Protein AF-A0A7S3T0J0-F1 (afdb_monomer_lite)

Structure (mmCIF, N/CA/C/O backbone):
data_AF-A0A7S3T0J0-F1
#
_entry.id   AF-A0A7S3T0J0-F1
#
loop_
_atom_site.group_PDB
_atom_site.id
_atom_site.type_symbol
_atom_site.label_atom_id
_atom_site.label_alt_id
_atom_site.label_comp_id
_atom_site.label_asym_id
_atom_site.label_entity_id
_atom_site.label_seq_id
_atom_site.pdbx_PDB_ins_code
_atom_site.Cartn_x
_atom_site.Cartn_y
_atom_site.Cartn_z
_atom_site.occupancy
_atom_site.B_iso_or_equiv
_atom_site.auth_seq_id
_atom_site.auth_comp_id
_atom_site.auth_asym_id
_atom_site.auth_atom_id
_atom_site.pdbx_PDB_model_num
ATOM 1 N N . ALA A 1 1 ? 10.346 -4.926 -21.859 1.00 56.81 1 ALA A N 1
ATOM 2 C CA . ALA A 1 1 ? 9.065 -5.577 -21.511 1.00 56.81 1 ALA A CA 1
ATOM 3 C C . ALA A 1 1 ? 8.841 -5.604 -19.996 1.00 56.81 1 ALA A C 1
ATOM 5 O O . ALA A 1 1 ? 7.871 -5.008 -19.558 1.00 56.81 1 ALA A O 1
ATOM 6 N N . GLY A 1 2 ? 9.748 -6.183 -19.191 1.00 68.31 2 GLY A N 1
ATOM 7 C CA . GLY A 1 2 ? 9.568 -6.280 -17.727 1.00 68.31 2 GLY A CA 1
ATOM 8 C C . GLY A 1 2 ? 9.406 -4.948 -16.974 1.00 68.31 2 GLY A C 1
ATOM 9 O O . GLY A 1 2 ? 8.623 -4.878 -16.038 1.00 68.31 2 GLY A O 1
ATOM 10 N N . GLN A 1 3 ? 10.054 -3.868 -17.430 1.00 75.44 3 GLN A N 1
ATOM 11 C CA . GLN A 1 3 ? 9.956 -2.532 -16.812 1.00 75.44 3 GLN A CA 1
ATOM 12 C C . GLN A 1 3 ? 8.523 -1.964 -16.765 1.00 75.44 3 GLN A C 1
ATOM 14 O O . GLN A 1 3 ? 8.219 -1.144 -15.905 1.00 75.44 3 GLN A O 1
ATOM 19 N N . LEU A 1 4 ? 7.638 -2.399 -17.667 1.00 85.25 4 LEU A N 1
ATOM 20 C CA . LEU A 1 4 ? 6.251 -1.923 -17.732 1.00 85.25 4 LEU A CA 1
ATOM 21 C C . LEU A 1 4 ? 5.326 -2.636 -16.727 1.00 85.25 4 LEU A C 1
ATOM 23 O O . LEU A 1 4 ? 4.157 -2.283 -16.614 1.00 85.25 4 LEU A O 1
ATOM 27 N N . MET A 1 5 ? 5.857 -3.622 -15.992 1.00 85.69 5 MET A N 1
ATOM 28 C CA . MET A 1 5 ? 5.163 -4.377 -14.940 1.00 85.69 5 MET A CA 1
ATOM 29 C C . MET A 1 5 ? 5.691 -4.049 -13.535 1.00 85.69 5 MET A C 1
ATOM 31 O O . MET A 1 5 ? 5.389 -4.751 -12.573 1.00 85.69 5 MET A O 1
ATOM 35 N N . THR A 1 6 ? 6.463 -2.969 -13.387 1.00 89.50 6 THR A N 1
ATOM 36 C CA . THR A 1 6 ? 6.990 -2.542 -12.081 1.00 89.50 6 THR A CA 1
ATOM 37 C C . THR A 1 6 ? 5.901 -1.956 -11.178 1.00 89.50 6 THR A C 1
ATOM 39 O O . THR A 1 6 ? 5.998 -2.054 -9.958 1.00 89.50 6 THR A O 1
ATOM 42 N N . MET A 1 7 ? 4.842 -1.372 -11.754 1.00 92.19 7 MET A N 1
ATOM 43 C CA . MET A 1 7 ? 3.755 -0.741 -10.993 1.00 92.19 7 MET A CA 1
ATOM 44 C C . MET A 1 7 ? 3.006 -1.713 -10.063 1.00 92.19 7 MET A C 1
ATOM 46 O O . MET A 1 7 ? 2.879 -1.389 -8.881 1.00 92.19 7 MET A O 1
ATOM 50 N N . PRO A 1 8 ? 2.563 -2.902 -10.522 1.00 92.12 8 PRO A N 1
ATOM 51 C CA . PRO A 1 8 ? 1.996 -3.923 -9.643 1.00 92.12 8 PRO A CA 1
ATOM 52 C C . PRO A 1 8 ? 2.905 -4.299 -8.475 1.00 92.12 8 PRO A C 1
ATOM 54 O O . PRO A 1 8 ? 2.460 -4.287 -7.332 1.00 92.12 8 PRO A O 1
ATOM 57 N N . VAL A 1 9 ? 4.186 -4.564 -8.751 1.00 91.44 9 VAL A N 1
ATOM 58 C CA . VAL A 1 9 ? 5.167 -4.940 -7.722 1.00 91.44 9 VAL A CA 1
ATOM 59 C C . VAL A 1 9 ? 5.305 -3.820 -6.692 1.00 91.44 9 VAL A C 1
ATOM 61 O O . VAL A 1 9 ? 5.210 -4.068 -5.495 1.00 91.44 9 VAL A O 1
ATOM 64 N N . LEU A 1 10 ? 5.463 -2.572 -7.137 1.00 93.62 10 LEU A N 1
ATOM 65 C CA . LEU A 1 10 ? 5.589 -1.422 -6.243 1.00 93.62 10 LEU A CA 1
ATOM 66 C C . LEU A 1 10 ? 4.362 -1.257 -5.335 1.00 93.62 10 LEU A C 1
ATOM 68 O O . LEU A 1 10 ? 4.512 -1.113 -4.124 1.00 93.62 10 LEU A O 1
ATOM 72 N N . ILE A 1 11 ? 3.157 -1.259 -5.914 1.00 94.50 11 ILE A N 1
ATOM 73 C CA . ILE A 1 11 ? 1.922 -0.983 -5.172 1.00 94.50 11 ILE A CA 1
ATOM 74 C C . ILE A 1 11 ? 1.589 -2.110 -4.194 1.00 94.50 11 ILE A C 1
ATOM 76 O O . ILE A 1 11 ? 1.202 -1.807 -3.069 1.00 94.50 11 ILE A O 1
ATOM 80 N N . VAL A 1 12 ? 1.771 -3.377 -4.580 1.00 94.19 12 VAL A N 1
ATOM 81 C CA . VAL A 1 12 ? 1.510 -4.517 -3.687 1.00 94.19 12 VAL A CA 1
ATOM 82 C C . VAL A 1 12 ? 2.467 -4.501 -2.498 1.00 94.19 12 VAL A C 1
ATOM 84 O O . VAL A 1 12 ? 2.010 -4.556 -1.361 1.00 94.19 12 VAL A O 1
ATOM 87 N N . ASN A 1 13 ? 3.773 -4.333 -2.728 1.00 94.88 13 ASN A N 1
ATOM 88 C CA . ASN A 1 13 ? 4.751 -4.335 -1.637 1.00 94.88 13 ASN A CA 1
ATOM 89 C C . ASN A 1 13 ? 4.599 -3.124 -0.706 1.00 94.88 13 ASN A C 1
ATOM 91 O O . ASN A 1 13 ? 4.538 -3.278 0.511 1.00 94.88 13 ASN A O 1
ATOM 95 N N . MET A 1 14 ? 4.484 -1.909 -1.255 1.00 96.00 14 MET A N 1
ATOM 96 C CA . MET A 1 14 ? 4.252 -0.721 -0.423 1.00 96.00 14 MET A CA 1
ATOM 97 C C . MET A 1 14 ? 2.889 -0.773 0.283 1.00 96.00 14 MET A C 1
ATOM 99 O O . MET A 1 14 ? 2.748 -0.249 1.384 1.00 96.00 14 MET A O 1
ATOM 103 N N . GLY A 1 15 ? 1.890 -1.410 -0.330 1.00 95.75 15 GLY A N 1
ATOM 104 C CA . GLY A 1 15 ? 0.590 -1.676 0.276 1.00 95.75 15 GLY A CA 1
ATOM 105 C C . GLY A 1 15 ? 0.655 -2.658 1.441 1.00 95.75 15 GLY A C 1
ATOM 106 O O . GLY A 1 15 ? 0.027 -2.413 2.468 1.00 95.75 15 GLY A O 1
ATOM 107 N N . GLY A 1 16 ? 1.461 -3.713 1.333 1.00 95.38 16 GLY A N 1
ATOM 108 C CA . GLY A 1 16 ? 1.750 -4.619 2.446 1.00 95.38 16 GLY A CA 1
ATOM 109 C C . GLY A 1 16 ? 2.404 -3.889 3.621 1.00 95.38 16 GLY A C 1
ATOM 110 O O . GLY A 1 16 ? 1.894 -3.931 4.742 1.00 95.38 16 GLY A O 1
ATOM 111 N N . GLU A 1 17 ? 3.439 -3.087 3.348 1.00 96.56 17 GLU A N 1
ATOM 112 C CA . GLU A 1 17 ? 4.067 -2.217 4.355 1.00 96.56 17 GLU A CA 1
ATOM 113 C C . GLU A 1 17 ? 3.057 -1.252 4.997 1.00 96.56 17 GLU A C 1
ATOM 115 O O . GLU A 1 17 ? 3.080 -1.028 6.209 1.00 96.56 17 GLU A O 1
ATOM 120 N N . MET A 1 18 ? 2.125 -0.701 4.211 1.00 96.25 18 MET A N 1
ATOM 121 C CA . MET A 1 18 ? 1.048 0.146 4.723 1.00 96.25 18 MET A CA 1
ATOM 122 C C . MET A 1 18 ? 0.209 -0.580 5.768 1.00 96.25 18 MET A C 1
ATOM 124 O O . MET A 1 18 ? -0.006 -0.053 6.860 1.00 96.25 18 MET A O 1
ATOM 128 N N . VAL A 1 19 ? -0.287 -1.768 5.420 1.00 96.06 19 VAL A N 1
ATOM 129 C CA . VAL A 1 19 ? -1.163 -2.575 6.274 1.00 96.06 19 VAL A CA 1
ATOM 130 C C . VAL A 1 19 ? -0.427 -2.952 7.554 1.00 96.06 19 VAL A C 1
ATOM 132 O O . VAL A 1 19 ? -0.969 -2.735 8.637 1.00 96.06 19 VAL A O 1
ATOM 135 N N . TYR A 1 20 ? 0.832 -3.383 7.439 1.00 95.75 20 TYR A N 1
ATOM 136 C CA . TYR A 1 20 ? 1.690 -3.685 8.582 1.00 95.75 20 TYR A CA 1
ATOM 137 C C . TYR A 1 20 ? 1.853 -2.476 9.518 1.00 95.75 20 TYR A C 1
ATOM 139 O O . TYR A 1 20 ? 1.564 -2.555 10.713 1.00 95.75 20 TYR A O 1
ATOM 147 N N . ILE A 1 21 ? 2.244 -1.309 8.991 1.00 96.50 21 ILE A N 1
ATOM 148 C CA . ILE A 1 21 ? 2.441 -0.100 9.807 1.00 96.50 21 ILE A CA 1
ATOM 149 C C . ILE A 1 21 ? 1.127 0.347 10.461 1.00 96.50 21 ILE A C 1
ATOM 151 O O . ILE A 1 21 ? 1.125 0.793 11.614 1.00 96.50 21 ILE A O 1
ATOM 155 N N . LEU A 1 22 ? 0.007 0.268 9.739 1.00 95.75 22 LEU A N 1
ATOM 156 C CA . LEU A 1 22 ? -1.301 0.629 10.275 1.00 95.75 22 LEU A CA 1
ATOM 157 C C . LEU A 1 22 ? -1.729 -0.308 11.400 1.00 95.75 22 LEU A C 1
ATOM 159 O O . LEU A 1 22 ? -2.187 0.181 12.432 1.00 95.75 22 LEU A O 1
ATOM 163 N N . GLU A 1 23 ? -1.536 -1.615 11.244 1.00 95.56 23 GLU A N 1
ATOM 164 C CA . GLU A 1 23 ? -1.824 -2.593 12.290 1.00 95.56 23 GLU A CA 1
ATOM 165 C C . GLU A 1 23 ? -1.032 -2.284 13.565 1.00 95.56 23 GLU A C 1
ATOM 167 O O . GLU A 1 23 ? -1.623 -2.121 14.636 1.00 95.56 23 GLU A O 1
ATOM 172 N N . GLN A 1 24 ? 0.284 -2.088 13.443 1.00 95.69 24 GLN A N 1
ATOM 173 C CA . GLN A 1 24 ? 1.146 -1.753 14.579 1.00 95.69 24 GLN A CA 1
ATOM 174 C C . GLN A 1 24 ? 0.707 -0.453 15.275 1.00 95.69 24 GLN A C 1
ATOM 176 O O . GLN A 1 24 ? 0.681 -0.367 16.505 1.00 95.69 24 GLN A O 1
ATOM 181 N N . ARG A 1 25 ? 0.294 0.569 14.509 1.00 95.25 25 ARG A N 1
ATOM 182 C CA . ARG A 1 25 ? -0.229 1.831 15.067 1.00 95.25 25 ARG A CA 1
ATOM 183 C C . ARG A 1 25 ? -1.548 1.632 15.813 1.00 95.25 25 ARG A C 1
ATOM 185 O O . ARG A 1 25 ? -1.722 2.208 16.888 1.00 95.25 25 ARG A O 1
ATOM 192 N N . LEU A 1 26 ? -2.467 0.841 15.261 1.00 95.06 26 LEU A N 1
ATOM 193 C CA . LEU A 1 26 ? -3.759 0.539 15.884 1.00 95.06 26 LEU A CA 1
ATOM 194 C C . LEU A 1 26 ? -3.570 -0.225 17.203 1.00 95.06 26 LEU A C 1
ATOM 196 O O . LEU A 1 26 ? -4.193 0.133 18.206 1.00 95.06 26 LEU A O 1
ATOM 200 N N . GLN A 1 27 ? -2.661 -1.205 17.222 1.00 95.00 27 GLN A N 1
ATOM 201 C CA . GLN A 1 27 ? -2.290 -1.959 18.422 1.00 95.00 27 GLN A CA 1
ATOM 202 C C . GLN A 1 27 ? -1.655 -1.054 19.488 1.00 95.00 27 GLN A C 1
ATOM 204 O O . GLN A 1 27 ? -2.082 -1.062 20.644 1.00 95.00 27 GLN A O 1
ATOM 209 N N . ALA A 1 28 ? -0.697 -0.201 19.106 1.00 95.38 28 ALA A N 1
ATOM 210 C CA . ALA A 1 28 ? -0.039 0.732 20.025 1.00 95.38 28 ALA A CA 1
ATOM 211 C C . ALA A 1 28 ? -1.018 1.732 20.669 1.00 95.38 28 ALA A C 1
ATOM 213 O O . ALA A 1 28 ? -0.855 2.119 21.827 1.00 95.38 28 ALA A O 1
ATOM 214 N N . GLN A 1 29 ? -2.064 2.125 19.937 1.00 93.56 29 GLN A N 1
ATOM 215 C CA . GLN A 1 29 ? -3.139 2.991 20.431 1.00 93.56 29 GLN A CA 1
ATOM 216 C C . GLN A 1 29 ? -4.233 2.238 21.203 1.00 93.56 29 GLN A C 1
ATOM 218 O O . GLN A 1 29 ? -5.167 2.873 21.693 1.00 93.56 29 GLN A O 1
ATOM 223 N N . LYS A 1 30 ? -4.130 0.907 21.329 1.00 94.50 30 LYS A N 1
ATOM 224 C CA . LYS A 1 30 ? -5.122 0.039 21.982 1.00 94.50 30 LYS A CA 1
ATOM 225 C C . LYS A 1 30 ? -6.528 0.207 21.393 1.00 94.50 30 LYS A C 1
ATOM 227 O O . LYS A 1 30 ? -7.524 0.224 22.119 1.00 94.50 30 LYS A O 1
ATOM 232 N N . ILE A 1 31 ? -6.614 0.374 20.071 1.00 94.38 31 ILE A N 1
ATOM 233 C CA . ILE A 1 31 ? -7.898 0.410 19.366 1.00 94.38 31 ILE A CA 1
ATOM 234 C C . ILE A 1 31 ? -8.555 -0.973 19.480 1.00 94.38 31 ILE A C 1
ATOM 236 O O . ILE A 1 31 ? -7.863 -1.967 19.289 1.00 94.38 31 ILE A O 1
ATOM 240 N N . PRO A 1 32 ? -9.872 -1.068 19.756 1.00 95.50 32 PRO A N 1
ATOM 241 C CA . PRO A 1 32 ? -10.552 -2.358 19.833 1.00 95.50 32 PRO A CA 1
ATOM 242 C C . PRO A 1 32 ? -10.356 -3.192 18.562 1.00 95.50 32 PRO A C 1
ATOM 244 O O . PRO A 1 32 ? -10.570 -2.674 17.462 1.00 95.50 32 PRO A O 1
ATOM 247 N N . ASP A 1 33 ? -10.040 -4.479 18.714 1.00 92.44 33 ASP A N 1
ATOM 248 C CA . ASP A 1 33 ? -9.655 -5.367 17.606 1.00 92.44 33 ASP A CA 1
ATOM 249 C C . ASP A 1 33 ? -10.677 -5.375 16.469 1.00 92.44 33 ASP A C 1
ATOM 251 O O . ASP A 1 33 ? -10.316 -5.229 15.307 1.00 92.44 33 ASP A O 1
ATOM 255 N N . ALA A 1 34 ? -11.973 -5.424 16.790 1.00 93.75 34 ALA A N 1
ATOM 256 C CA . ALA A 1 34 ? -13.038 -5.385 15.786 1.00 93.75 34 ALA A CA 1
ATOM 257 C C . ALA A 1 34 ? -12.999 -4.108 14.923 1.00 93.75 34 ALA A C 1
ATOM 259 O O . ALA A 1 34 ? -13.269 -4.142 13.722 1.00 93.75 34 ALA A O 1
ATOM 260 N N . LYS A 1 35 ? -12.651 -2.962 15.524 1.00 93.94 35 LYS A N 1
ATOM 261 C CA . LYS A 1 35 ? -12.508 -1.692 14.802 1.00 93.94 35 LYS A CA 1
ATOM 262 C C . LYS A 1 35 ? -11.199 -1.657 14.014 1.00 93.94 35 LYS A C 1
ATOM 264 O O . LYS A 1 35 ? -11.209 -1.177 12.884 1.00 93.94 35 LYS A O 1
ATOM 269 N N . GLY A 1 36 ? -10.109 -2.166 14.590 1.00 94.50 36 GLY A N 1
ATOM 270 C CA . GLY A 1 36 ? -8.816 -2.266 13.914 1.00 94.50 36 GLY A CA 1
ATOM 271 C C . GLY A 1 36 ? -8.888 -3.149 12.668 1.00 94.50 36 GLY A C 1
ATOM 272 O O . GLY A 1 36 ? -8.564 -2.695 11.575 1.00 94.50 36 GLY A O 1
ATOM 273 N N . GLN A 1 37 ? -9.442 -4.355 12.801 1.00 95.12 37 GLN A N 1
ATOM 274 C CA . GLN A 1 37 ? -9.674 -5.280 11.690 1.00 95.12 37 GLN A CA 1
ATOM 275 C C . GLN A 1 37 ? -10.548 -4.659 10.605 1.00 95.12 37 GLN A C 1
ATOM 277 O O . GLN A 1 37 ? -10.251 -4.804 9.425 1.00 95.12 37 GLN A O 1
ATOM 282 N N . LYS A 1 38 ? -11.602 -3.919 10.976 1.00 95.50 38 LYS A N 1
ATOM 283 C CA . LYS A 1 38 ? -12.432 -3.216 9.991 1.00 95.50 38 LYS A CA 1
ATOM 284 C C . LYS A 1 38 ? -11.619 -2.204 9.178 1.00 95.50 38 LYS A C 1
ATOM 286 O O . LYS A 1 38 ? -11.750 -2.180 7.961 1.00 95.50 38 LYS A O 1
ATOM 291 N N . VAL A 1 39 ? -10.764 -1.411 9.832 1.00 94.88 39 VAL A N 1
ATOM 292 C CA . VAL A 1 39 ? -9.883 -0.450 9.146 1.00 94.88 39 VAL A CA 1
ATOM 293 C C . VAL A 1 39 ? -8.963 -1.162 8.154 1.00 94.88 39 VAL A C 1
ATOM 295 O O . VAL A 1 39 ? -8.912 -0.758 6.996 1.00 94.88 39 VAL A O 1
ATOM 298 N N . LEU A 1 40 ? -8.279 -2.227 8.581 1.00 95.88 40 LEU A N 1
ATOM 299 C CA . LEU A 1 40 ? -7.351 -2.967 7.720 1.00 95.88 40 LEU A CA 1
ATOM 300 C C . LEU A 1 40 ? -8.084 -3.643 6.551 1.00 95.88 40 LEU A C 1
ATOM 302 O O . LEU A 1 40 ? -7.659 -3.520 5.405 1.00 95.88 40 LEU A O 1
ATOM 306 N N . ASN A 1 41 ? -9.232 -4.269 6.818 1.00 95.56 41 ASN A N 1
ATOM 307 C CA . ASN A 1 41 ? -10.062 -4.912 5.800 1.00 95.56 41 ASN A CA 1
ATOM 308 C C . ASN A 1 41 ? -10.573 -3.919 4.748 1.00 95.56 41 ASN A C 1
ATOM 310 O O . ASN A 1 41 ? -10.577 -4.248 3.563 1.00 95.56 41 ASN A O 1
ATOM 314 N N . ASP A 1 42 ? -10.982 -2.711 5.147 1.00 95.81 42 ASP A N 1
ATOM 315 C CA . ASP A 1 42 ? -11.427 -1.673 4.209 1.00 95.81 42 ASP A CA 1
ATOM 316 C C . ASP A 1 42 ? -10.272 -1.223 3.285 1.00 95.81 42 ASP A C 1
ATOM 318 O O . ASP A 1 42 ? -10.469 -1.079 2.073 1.00 95.81 42 ASP A O 1
ATOM 322 N N . VAL A 1 43 ? -9.052 -1.082 3.827 1.00 95.44 43 VAL A N 1
ATOM 323 C CA . VAL A 1 43 ? -7.842 -0.752 3.048 1.00 95.44 43 VAL A CA 1
ATOM 324 C C . VAL A 1 43 ? -7.506 -1.870 2.059 1.00 95.44 43 VAL A C 1
ATOM 326 O O . VAL A 1 43 ? -7.396 -1.610 0.860 1.00 95.44 43 VAL A O 1
ATOM 329 N N . VAL A 1 44 ? -7.404 -3.119 2.529 1.00 94.75 44 VAL A N 1
ATOM 330 C CA . VAL A 1 44 ? -7.066 -4.290 1.697 1.00 94.75 44 VAL A CA 1
ATOM 331 C C . VAL A 1 44 ? -8.117 -4.507 0.607 1.00 94.75 44 VAL A C 1
ATOM 333 O O . VAL A 1 44 ? -7.779 -4.700 -0.561 1.00 94.75 44 VAL A O 1
ATOM 336 N N . ARG A 1 45 ? -9.406 -4.395 0.943 1.00 94.88 45 ARG A N 1
ATOM 337 C CA . ARG A 1 45 ? -10.501 -4.530 -0.028 1.00 94.88 45 ARG A CA 1
ATOM 338 C C . ARG A 1 45 ? -10.432 -3.477 -1.131 1.00 94.88 45 ARG A C 1
ATOM 340 O O . ARG A 1 45 ? -10.750 -3.780 -2.279 1.00 94.88 45 ARG A O 1
ATOM 347 N N . THR A 1 46 ? -10.039 -2.253 -0.791 1.00 94.19 46 THR A N 1
ATOM 348 C CA . THR A 1 46 ? -9.866 -1.177 -1.774 1.00 94.19 46 THR A CA 1
ATOM 349 C C . THR A 1 46 ? -8.620 -1.411 -2.628 1.00 94.19 46 THR A C 1
ATOM 351 O O . THR A 1 46 ? -8.671 -1.223 -3.842 1.00 94.19 46 THR A O 1
ATOM 354 N N . MET A 1 47 ? -7.531 -1.886 -2.019 1.00 93.88 47 MET A N 1
ATOM 355 C CA . MET A 1 47 ? -6.272 -2.202 -2.697 1.00 93.88 47 MET A CA 1
ATOM 356 C C . MET A 1 47 ? -6.416 -3.326 -3.729 1.00 93.88 47 MET A C 1
ATOM 358 O O . MET A 1 47 ? -5.807 -3.255 -4.790 1.00 93.88 47 MET A O 1
ATOM 362 N N . TYR A 1 48 ? -7.271 -4.316 -3.464 1.00 92.94 48 TYR A N 1
ATOM 363 C CA . TYR A 1 48 ? -7.564 -5.420 -4.387 1.00 92.94 48 TYR A CA 1
ATOM 364 C C . TYR A 1 48 ? -8.901 -5.267 -5.121 1.00 92.94 48 TYR A C 1
ATOM 366 O O . TYR A 1 48 ? -9.465 -6.240 -5.628 1.00 92.94 48 TYR A O 1
ATOM 374 N N . TYR A 1 49 ? -9.436 -4.046 -5.206 1.00 94.00 49 TYR A N 1
ATOM 375 C CA . TYR A 1 49 ? -10.640 -3.804 -5.990 1.00 94.00 49 TYR A CA 1
ATOM 376 C C . TYR A 1 49 ? -10.384 -4.135 -7.465 1.00 94.00 49 TYR A C 1
ATOM 378 O O . TYR A 1 49 ? -9.449 -3.618 -8.072 1.00 94.00 49 TYR A O 1
ATOM 386 N N . HIS A 1 50 ? -11.244 -4.973 -8.050 1.00 91.88 50 HIS A N 1
ATOM 387 C CA . HIS A 1 50 ? -11.031 -5.580 -9.366 1.00 91.88 50 HIS A CA 1
ATOM 388 C C . HIS A 1 50 ? -10.605 -4.580 -10.450 1.00 91.88 50 HIS A C 1
ATOM 390 O O . HIS A 1 50 ? -9.568 -4.772 -11.071 1.00 91.88 50 HIS A O 1
ATOM 396 N N . ARG A 1 51 ? -11.324 -3.458 -10.601 1.00 92.62 51 ARG A N 1
ATOM 397 C CA . ARG A 1 51 ? -10.975 -2.434 -11.603 1.00 92.62 51 ARG A CA 1
ATOM 398 C C . ARG A 1 51 ? -9.625 -1.773 -11.334 1.00 92.62 51 ARG A C 1
ATOM 400 O O . ARG A 1 51 ? -8.931 -1.410 -12.270 1.00 92.62 51 ARG A O 1
ATOM 407 N N . PHE A 1 52 ? -9.265 -1.580 -10.066 1.00 92.00 52 PHE A N 1
ATOM 408 C CA . PHE A 1 52 ? -7.976 -0.989 -9.718 1.00 92.00 52 PHE A CA 1
ATOM 409 C C . PHE A 1 52 ? -6.832 -1.938 -10.082 1.00 92.00 52 PHE A C 1
ATOM 411 O O . PHE A 1 52 ? -5.878 -1.511 -10.722 1.00 92.00 52 PHE A O 1
ATOM 418 N N . ILE A 1 53 ? -6.966 -3.226 -9.756 1.00 92.50 53 ILE A N 1
ATOM 419 C CA . ILE A 1 53 ? -5.990 -4.256 -10.129 1.00 92.50 53 ILE A CA 1
ATOM 420 C C . ILE A 1 53 ? -5.897 -4.405 -11.652 1.00 92.50 53 ILE A C 1
ATOM 422 O O . ILE A 1 53 ? -4.796 -4.437 -12.191 1.00 92.50 53 ILE A O 1
ATOM 426 N N . GLU A 1 54 ? -7.023 -4.426 -12.365 1.00 92.81 54 GLU A N 1
ATOM 427 C CA . GLU A 1 54 ? -7.020 -4.485 -13.831 1.00 92.81 54 GLU A CA 1
ATOM 428 C C . GLU A 1 54 ? -6.260 -3.315 -14.463 1.00 92.81 54 GLU A C 1
ATOM 430 O O . GL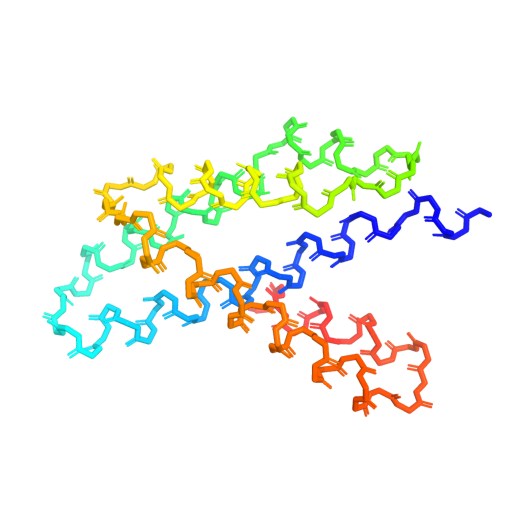U A 1 54 ? -5.459 -3.532 -15.367 1.00 92.81 54 GLU A O 1
ATOM 435 N N . GLU A 1 55 ? -6.467 -2.084 -13.983 1.00 91.56 55 GLU A N 1
ATOM 436 C CA . GLU A 1 55 ? -5.715 -0.917 -14.461 1.00 91.56 55 GLU A CA 1
ATOM 437 C C . GLU A 1 55 ? -4.236 -0.976 -14.058 1.00 91.56 55 GLU A C 1
ATOM 439 O O . GLU A 1 55 ? -3.361 -0.614 -14.843 1.00 91.56 55 GLU A O 1
ATOM 444 N N . LEU A 1 56 ? -3.937 -1.460 -12.851 1.00 91.19 56 LEU A N 1
ATOM 445 C CA . LEU A 1 56 ? -2.576 -1.544 -12.331 1.00 91.19 56 LEU A CA 1
ATOM 446 C C . LEU A 1 56 ? -1.697 -2.500 -13.150 1.00 91.19 56 LEU A C 1
ATOM 448 O O . LEU A 1 56 ? -0.529 -2.195 -13.390 1.00 91.19 56 LEU A O 1
ATOM 452 N N . PHE A 1 57 ? -2.261 -3.633 -13.581 1.00 91.44 57 PHE A N 1
ATOM 453 C CA . PHE A 1 57 ? -1.569 -4.679 -14.342 1.00 91.44 57 PHE A CA 1
ATOM 454 C C . PHE A 1 57 ? -1.487 -4.409 -15.850 1.00 91.44 57 PHE A C 1
ATOM 456 O O . PHE A 1 57 ? -0.888 -5.200 -16.584 1.00 91.44 57 PHE A O 1
ATOM 463 N N . LYS A 1 58 ? -2.035 -3.289 -16.337 1.00 92.06 58 LYS A N 1
ATOM 464 C CA . LYS A 1 58 ? -1.751 -2.838 -17.701 1.00 92.06 58 LYS A CA 1
ATOM 465 C C . LYS A 1 58 ? -0.286 -2.440 -17.809 1.00 92.06 58 LYS A C 1
ATOM 467 O O . LYS A 1 58 ? 0.262 -1.777 -16.936 1.00 92.06 58 LYS A O 1
ATOM 472 N N . SER A 1 59 ? 0.322 -2.809 -18.930 1.00 90.69 59 SER A N 1
ATOM 473 C CA . SER A 1 59 ? 1.677 -2.398 -19.283 1.00 90.69 59 SER A CA 1
ATOM 474 C C . SER A 1 59 ? 1.755 -0.870 -19.351 1.00 90.69 59 SER A C 1
ATOM 476 O O . SER A 1 59 ? 1.234 -0.269 -20.291 1.00 90.69 59 SER A O 1
ATOM 478 N N . GLN A 1 60 ? 2.411 -0.250 -18.372 1.00 88.94 60 GLN A N 1
ATOM 479 C CA . GLN A 1 60 ? 2.484 1.204 -18.235 1.00 88.94 60 GLN A CA 1
ATOM 480 C C . GLN A 1 60 ? 3.817 1.648 -17.630 1.00 88.94 60 GLN A C 1
ATOM 482 O O . GLN A 1 60 ? 4.493 0.886 -16.939 1.00 88.94 60 GLN A O 1
ATOM 487 N N . GLU A 1 61 ? 4.203 2.894 -17.895 1.00 90.56 61 GLU A N 1
ATOM 488 C CA . GLU A 1 61 ? 5.336 3.499 -17.198 1.00 90.56 61 GLU A CA 1
ATOM 489 C C . GLU A 1 61 ? 5.025 3.701 -15.714 1.00 90.56 61 GLU A C 1
ATOM 491 O O . GLU A 1 61 ? 3.866 3.772 -15.294 1.00 90.56 61 GLU A O 1
ATOM 496 N N . MET A 1 62 ? 6.081 3.804 -14.906 1.00 91.56 62 MET A N 1
ATOM 497 C CA . MET A 1 62 ? 5.910 4.071 -13.487 1.00 91.56 62 MET A CA 1
ATOM 498 C C . MET A 1 62 ? 5.281 5.438 -13.261 1.00 91.56 62 MET A C 1
ATOM 500 O O . MET A 1 62 ? 5.644 6.436 -13.885 1.00 91.56 62 MET A O 1
ATOM 504 N N . TYR A 1 63 ? 4.369 5.487 -12.301 1.00 92.31 63 TYR A N 1
ATOM 505 C CA . TYR A 1 63 ? 3.780 6.736 -11.865 1.00 92.31 63 TYR A CA 1
ATOM 506 C C . TYR A 1 63 ? 4.814 7.607 -11.155 1.00 92.31 63 TYR A C 1
ATOM 508 O O . TYR A 1 63 ? 5.767 7.124 -10.538 1.00 92.31 63 TYR A O 1
ATOM 516 N N . SER A 1 64 ? 4.596 8.921 -11.210 1.00 94.88 64 SER A N 1
ATOM 517 C CA . SER A 1 64 ? 5.378 9.856 -10.406 1.00 94.88 64 SER A CA 1
ATOM 518 C C . SER A 1 64 ? 5.193 9.563 -8.915 1.00 94.88 64 SER A C 1
ATOM 520 O O . SER A 1 64 ? 4.135 9.094 -8.493 1.00 94.88 64 SER A O 1
ATOM 522 N N . ILE A 1 65 ? 6.180 9.919 -8.090 1.00 93.69 65 ILE A N 1
ATOM 523 C CA . ILE A 1 65 ? 6.082 9.778 -6.627 1.00 93.69 65 ILE A CA 1
ATOM 524 C C . ILE A 1 65 ? 4.826 10.481 -6.090 1.00 93.69 65 ILE A C 1
ATOM 526 O O . ILE A 1 65 ? 4.142 9.939 -5.227 1.00 93.69 65 ILE A O 1
ATOM 530 N N . ALA A 1 66 ? 4.479 11.652 -6.635 1.00 95.06 66 ALA A N 1
ATOM 531 C CA . ALA A 1 66 ? 3.281 12.391 -6.245 1.00 95.06 66 ALA A CA 1
ATOM 532 C C . ALA A 1 66 ? 1.991 11.617 -6.568 1.00 95.06 66 ALA A C 1
ATOM 534 O O . ALA A 1 66 ? 1.103 11.514 -5.722 1.00 95.06 66 ALA A O 1
ATOM 535 N N . SER A 1 67 ? 1.900 11.029 -7.763 1.00 94.81 67 SER A N 1
ATOM 536 C CA . SER A 1 67 ? 0.764 10.199 -8.180 1.00 94.81 67 SER A CA 1
ATOM 537 C C . SER A 1 67 ? 0.658 8.924 -7.338 1.00 94.81 67 SER A C 1
ATOM 539 O O . SER A 1 67 ? -0.428 8.577 -6.880 1.00 94.81 67 SER A O 1
ATOM 541 N N . THR A 1 68 ? 1.785 8.268 -7.057 1.00 94.75 68 THR A N 1
ATOM 542 C CA . THR A 1 68 ? 1.847 7.105 -6.164 1.00 94.75 68 THR A CA 1
ATOM 543 C C . THR A 1 68 ? 1.403 7.472 -4.747 1.00 94.75 68 THR A C 1
ATOM 545 O O . THR A 1 68 ? 0.569 6.779 -4.169 1.00 94.75 68 THR A O 1
ATOM 548 N N . ARG A 1 69 ? 1.855 8.609 -4.199 1.00 95.94 69 ARG A N 1
ATOM 549 C CA . ARG A 1 69 ? 1.401 9.112 -2.890 1.00 95.94 69 ARG A CA 1
ATOM 550 C C . ARG A 1 69 ? -0.112 9.330 -2.863 1.00 95.94 69 ARG A C 1
ATOM 552 O O . ARG A 1 69 ? -0.752 8.977 -1.878 1.00 95.94 69 ARG A O 1
ATOM 559 N N . GLN A 1 70 ? -0.699 9.876 -3.929 1.00 95.50 70 GLN A N 1
ATOM 560 C CA . GLN A 1 70 ? -2.152 10.068 -4.014 1.00 95.50 70 GLN A CA 1
ATOM 561 C C . GLN A 1 70 ? -2.934 8.749 -3.982 1.00 95.50 70 GLN A C 1
ATOM 563 O O . GLN A 1 70 ? -4.032 8.718 -3.426 1.00 95.50 70 GLN A O 1
ATOM 568 N N . ILE A 1 71 ? -2.389 7.665 -4.543 1.00 95.12 71 ILE A N 1
ATOM 569 C CA . ILE A 1 71 ? -3.000 6.332 -4.439 1.00 95.12 71 ILE A CA 1
ATOM 570 C C . ILE A 1 71 ? -3.062 5.909 -2.970 1.00 95.12 71 ILE A C 1
ATOM 572 O O . ILE A 1 71 ? -4.141 5.590 -2.477 1.00 95.12 71 ILE A O 1
ATOM 576 N N . PHE A 1 72 ? -1.940 5.983 -2.250 1.00 95.88 72 PHE A N 1
ATOM 577 C CA . PHE A 1 72 ? -1.885 5.586 -0.840 1.00 95.88 72 PHE A CA 1
ATOM 578 C C . PHE A 1 72 ? -2.705 6.489 0.084 1.00 95.88 72 PHE A C 1
ATOM 580 O O . PHE A 1 72 ? -3.299 5.998 1.040 1.00 95.88 72 PHE A O 1
ATOM 587 N N . ASP A 1 73 ? -2.811 7.782 -0.223 1.00 94.81 73 ASP A N 1
ATOM 588 C CA . ASP A 1 73 ? -3.706 8.695 0.492 1.00 94.81 73 ASP A CA 1
ATOM 589 C C . ASP A 1 73 ? -5.171 8.246 0.374 1.00 94.81 73 ASP A C 1
ATOM 591 O O . ASP A 1 73 ? -5.866 8.088 1.380 1.00 94.81 73 ASP A O 1
ATOM 595 N N . ARG A 1 74 ? -5.617 7.928 -0.850 1.00 93.62 74 ARG A N 1
ATOM 596 C CA . ARG A 1 74 ? -6.967 7.402 -1.092 1.00 93.62 74 ARG A CA 1
ATOM 597 C C . ARG A 1 74 ? -7.187 6.046 -0.432 1.00 93.62 74 ARG A C 1
ATOM 599 O O . ARG A 1 74 ? -8.276 5.812 0.080 1.00 93.62 74 ARG A O 1
ATOM 606 N N . LEU A 1 75 ? -6.181 5.169 -0.422 1.00 94.38 75 LEU A N 1
ATOM 607 C CA . LEU A 1 75 ? -6.263 3.879 0.264 1.00 94.38 75 LEU A CA 1
ATOM 608 C C . LEU A 1 75 ? -6.429 4.067 1.775 1.00 94.38 75 LEU A C 1
ATOM 610 O O . LEU A 1 75 ? -7.324 3.463 2.358 1.00 94.38 75 LEU A O 1
ATOM 614 N N . ALA A 1 76 ? -5.656 4.950 2.410 1.00 92.62 76 ALA A N 1
ATOM 615 C CA . ALA A 1 76 ? -5.746 5.181 3.857 1.00 92.62 76 ALA A CA 1
ATOM 616 C C . ALA A 1 76 ? -7.125 5.728 4.242 1.00 92.62 76 ALA A C 1
ATOM 618 O O . ALA A 1 76 ? -7.758 5.249 5.189 1.00 92.62 76 ALA A O 1
ATOM 619 N N . HIS A 1 77 ? -7.605 6.687 3.451 1.00 92.06 77 HIS A N 1
ATOM 620 C CA . HIS A 1 77 ? -8.896 7.343 3.629 1.00 92.06 77 HIS A CA 1
ATOM 621 C C . HIS A 1 77 ? -10.091 6.555 3.069 1.00 92.06 77 HIS A C 1
ATOM 623 O O . HIS A 1 77 ? -11.224 7.023 3.185 1.00 92.06 77 HIS A O 1
ATOM 629 N N . SER A 1 78 ? -9.872 5.368 2.490 1.00 91.94 78 SER A N 1
ATOM 630 C CA . SER A 1 78 ? -10.959 4.447 2.122 1.00 91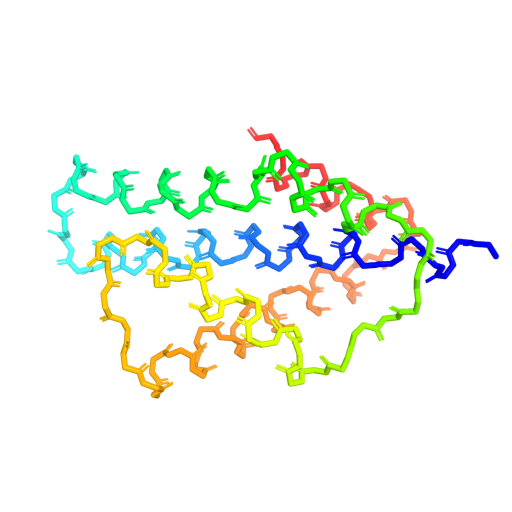.94 78 SER A CA 1
ATOM 631 C C . SER A 1 78 ? -11.628 3.826 3.352 1.00 91.94 78 SER A C 1
ATOM 633 O O . SER A 1 78 ? -12.804 3.469 3.315 1.00 91.94 78 SER A O 1
ATOM 635 N N . SER A 1 79 ? -10.883 3.744 4.456 1.00 90.88 79 SER A N 1
ATOM 636 C CA . SER A 1 79 ? -11.364 3.256 5.742 1.00 90.88 79 SER A CA 1
ATOM 637 C C . SER A 1 79 ? -12.009 4.369 6.578 1.00 90.88 79 SER A C 1
ATOM 639 O O . SER A 1 79 ? -11.925 5.558 6.274 1.00 90.88 79 SER A O 1
ATOM 641 N N . ILE A 1 80 ? -12.616 3.998 7.710 1.00 87.62 80 ILE A N 1
ATOM 642 C CA . ILE A 1 80 ? -13.126 4.970 8.696 1.00 87.62 80 ILE A CA 1
ATOM 643 C C . ILE A 1 80 ? -12.013 5.797 9.374 1.00 87.62 80 ILE A C 1
ATOM 645 O O . ILE A 1 80 ? -12.293 6.813 10.016 1.00 87.62 80 ILE A O 1
ATOM 649 N N . MET A 1 81 ? -10.756 5.363 9.277 1.00 89.19 81 MET A N 1
ATOM 650 C CA . MET A 1 81 ? -9.618 6.054 9.872 1.00 89.19 81 MET A CA 1
ATOM 651 C C . MET A 1 81 ? -9.370 7.396 9.171 1.00 89.19 81 MET A C 1
ATOM 653 O O . MET A 1 81 ? -9.408 7.508 7.950 1.00 89.19 81 MET A O 1
ATOM 657 N N . ARG 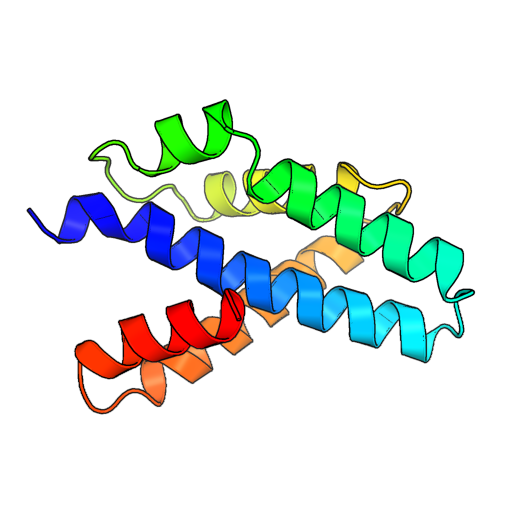A 1 82 ? -9.090 8.435 9.962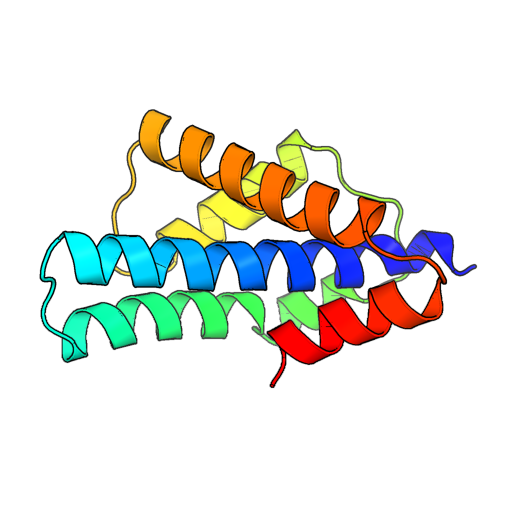 1.00 87.38 82 ARG A N 1
ATOM 658 C CA . ARG A 1 82 ? -8.777 9.783 9.472 1.00 87.38 82 ARG A CA 1
ATOM 659 C C . ARG A 1 82 ? -7.347 10.118 9.870 1.00 87.38 82 ARG A C 1
ATOM 661 O O . ARG A 1 82 ? -7.082 10.350 11.048 1.00 87.38 82 ARG A O 1
ATOM 668 N N . LEU A 1 83 ? -6.435 10.116 8.904 1.00 89.88 83 LEU A N 1
ATOM 669 C CA . LEU A 1 83 ? -5.058 10.555 9.109 1.00 89.88 83 LEU A CA 1
ATOM 670 C C . LEU A 1 83 ? -4.962 12.045 8.767 1.00 89.88 83 LEU A C 1
ATOM 672 O O . LEU A 1 83 ? -5.597 12.519 7.832 1.00 89.88 83 LEU A O 1
ATOM 676 N N . ASN A 1 84 ? -4.183 12.803 9.538 1.00 92.81 84 ASN A N 1
ATOM 677 C CA . ASN A 1 84 ? -3.813 14.156 9.122 1.00 92.81 84 ASN A CA 1
ATOM 678 C C . ASN A 1 84 ? -2.632 14.103 8.141 1.00 92.81 84 ASN A C 1
ATOM 680 O O . ASN A 1 84 ? -1.947 13.082 8.047 1.00 92.81 84 ASN A O 1
ATOM 684 N N . GLU A 1 85 ? -2.377 15.211 7.446 1.00 93.06 85 GLU A N 1
ATOM 685 C CA . GLU A 1 85 ? -1.338 15.306 6.411 1.00 93.06 85 GLU A CA 1
ATOM 686 C C . GLU A 1 85 ? 0.042 14.873 6.928 1.00 93.06 85 GLU A C 1
ATOM 688 O O . GLU A 1 85 ? 0.656 13.975 6.361 1.00 93.06 85 GLU A O 1
ATOM 693 N N . SER A 1 86 ? 0.456 15.371 8.099 1.00 95.94 86 SER A N 1
ATOM 694 C CA . SER A 1 86 ? 1.727 14.979 8.726 1.00 95.94 86 SER A CA 1
ATOM 695 C C . SER A 1 86 ? 1.819 13.476 9.031 1.00 95.94 86 SER A C 1
ATOM 697 O O . SER A 1 86 ? 2.889 12.876 8.922 1.00 95.94 86 SER A O 1
ATOM 699 N N . SER A 1 87 ? 0.711 12.843 9.425 1.00 94.00 87 SER A N 1
ATOM 700 C CA . SER A 1 87 ? 0.672 11.404 9.716 1.00 94.00 87 SER A CA 1
ATOM 701 C C . SER A 1 87 ? 0.687 10.565 8.441 1.00 94.00 87 SER A C 1
ATOM 703 O O . SER A 1 87 ? 1.242 9.462 8.463 1.00 94.00 87 SER A O 1
ATOM 705 N N . MET A 1 88 ? 0.097 11.082 7.357 1.00 96.06 88 MET A N 1
ATOM 706 C CA . MET A 1 88 ? 0.170 10.483 6.025 1.00 96.06 88 MET A CA 1
ATOM 707 C C . MET A 1 88 ? 1.572 10.582 5.430 1.00 96.06 88 MET A C 1
ATOM 709 O O . MET A 1 88 ? 2.057 9.581 4.913 1.00 96.06 88 MET A O 1
ATOM 713 N N . ASP A 1 89 ? 2.255 11.720 5.563 1.00 96.19 89 ASP A N 1
ATOM 714 C CA . ASP A 1 89 ? 3.637 11.869 5.085 1.00 96.19 89 ASP A CA 1
ATOM 715 C C . ASP A 1 89 ? 4.568 10.881 5.787 1.00 96.19 89 ASP A C 1
ATOM 717 O O . ASP A 1 89 ? 5.252 10.093 5.141 1.00 96.19 89 ASP A O 1
ATOM 721 N N . LYS A 1 90 ? 4.488 10.806 7.122 1.00 96.56 90 LYS A N 1
ATOM 722 C CA . LYS A 1 90 ? 5.259 9.823 7.898 1.00 96.56 90 LYS A CA 1
ATOM 723 C C . LYS A 1 90 ? 4.913 8.382 7.536 1.00 96.56 90 LYS A C 1
ATOM 725 O O . LYS A 1 90 ? 5.777 7.517 7.611 1.00 96.56 90 LYS A O 1
ATOM 730 N N . LEU A 1 91 ? 3.646 8.089 7.226 1.00 96.69 91 LEU A N 1
ATOM 731 C CA . LEU A 1 91 ? 3.252 6.759 6.756 1.00 96.69 91 LEU A CA 1
ATOM 732 C C . LEU A 1 91 ? 3.922 6.453 5.413 1.00 96.69 91 LEU A C 1
ATOM 734 O O . LEU A 1 91 ? 4.541 5.405 5.284 1.00 96.69 91 LEU A O 1
ATOM 738 N N . PHE A 1 92 ? 3.854 7.379 4.455 1.00 97.00 92 PHE A N 1
ATOM 739 C CA . PHE A 1 92 ? 4.458 7.219 3.135 1.00 97.00 92 PHE A CA 1
ATOM 740 C C . PHE A 1 92 ? 5.974 7.031 3.192 1.00 97.00 92 PHE A C 1
ATOM 742 O O . PHE A 1 92 ? 6.495 6.107 2.567 1.00 97.00 92 PHE A O 1
ATOM 749 N N . ASP A 1 93 ? 6.664 7.830 4.001 1.00 97.31 93 ASP A N 1
ATOM 750 C CA . ASP A 1 93 ? 8.110 7.716 4.182 1.00 97.31 93 ASP A CA 1
ATOM 751 C C . ASP A 1 93 ? 8.508 6.376 4.810 1.00 97.31 93 ASP A C 1
ATOM 753 O O . ASP A 1 93 ? 9.476 5.757 4.367 1.00 97.31 93 ASP A O 1
ATOM 757 N N . LEU A 1 94 ? 7.751 5.892 5.802 1.00 97.56 94 LEU A N 1
ATOM 758 C CA . LEU A 1 94 ? 8.002 4.589 6.426 1.00 97.56 94 LEU A CA 1
ATOM 759 C C . LEU A 1 94 ? 7.765 3.432 5.451 1.00 97.56 94 LEU A C 1
ATOM 761 O O . LEU A 1 94 ? 8.614 2.552 5.368 1.00 97.56 94 LEU A O 1
ATOM 765 N N . MET A 1 95 ? 6.676 3.458 4.674 1.00 97.19 95 MET A N 1
ATOM 766 C CA . MET A 1 95 ? 6.414 2.445 3.641 1.00 97.19 95 MET A CA 1
ATOM 767 C C . MET A 1 95 ? 7.531 2.414 2.595 1.00 97.19 95 MET A C 1
ATOM 769 O O . MET A 1 95 ? 8.037 1.353 2.235 1.00 97.19 95 MET A O 1
ATOM 773 N N . ALA A 1 96 ? 7.947 3.590 2.117 1.00 95.81 96 ALA A N 1
ATOM 774 C CA . ALA A 1 96 ? 9.022 3.703 1.142 1.00 95.81 96 ALA A CA 1
ATOM 775 C C . ALA A 1 96 ? 10.366 3.241 1.721 1.00 95.81 96 ALA A C 1
ATOM 777 O O . ALA A 1 96 ? 11.156 2.630 1.005 1.00 95.81 96 ALA A O 1
ATOM 778 N N . MET A 1 97 ? 10.640 3.526 2.997 1.00 96.88 97 MET A N 1
ATOM 779 C CA . MET A 1 97 ? 11.840 3.050 3.681 1.00 96.88 97 MET A CA 1
ATOM 780 C C . MET A 1 97 ? 11.830 1.525 3.834 1.00 96.88 97 MET A C 1
ATOM 782 O O . MET A 1 97 ? 12.821 0.897 3.468 1.00 96.88 97 MET A O 1
ATOM 786 N N . GLY A 1 98 ? 10.723 0.942 4.306 1.00 94.88 98 GLY A N 1
ATOM 787 C CA . GLY A 1 98 ? 10.558 -0.504 4.469 1.00 94.88 98 GLY A CA 1
ATOM 788 C C . GLY A 1 98 ? 10.760 -1.243 3.151 1.00 94.88 98 GLY A C 1
ATOM 789 O O . GLY A 1 98 ? 11.629 -2.106 3.050 1.00 94.88 98 GLY A O 1
ATOM 790 N N . PHE A 1 99 ? 10.078 -0.803 2.092 1.00 94.38 99 PHE A N 1
ATOM 791 C CA . PHE A 1 99 ? 10.235 -1.410 0.774 1.00 94.38 99 PHE A CA 1
ATOM 792 C C . PHE A 1 99 ? 11.650 -1.236 0.199 1.00 94.38 99 PHE A C 1
ATOM 794 O O . PHE A 1 99 ? 12.235 -2.189 -0.312 1.00 94.38 99 PHE A O 1
ATOM 801 N N . LYS A 1 100 ? 12.261 -0.046 0.315 1.00 94.56 100 LYS A N 1
ATOM 802 C CA . LYS A 1 100 ? 13.659 0.160 -0.116 1.00 94.56 100 LYS A CA 1
ATOM 803 C C . LYS A 1 100 ? 14.617 -0.765 0.622 1.00 94.56 100 LYS A C 1
ATOM 805 O O . LYS A 1 100 ? 15.528 -1.295 -0.004 1.00 94.56 100 LYS A O 1
ATOM 810 N N . TYR A 1 101 ? 14.420 -0.942 1.925 1.00 94.62 101 TYR A N 1
ATOM 811 C CA . TYR A 1 101 ? 15.228 -1.851 2.723 1.00 94.62 101 TYR A CA 1
ATOM 812 C C . TYR A 1 101 ? 15.095 -3.289 2.211 1.00 94.62 101 TYR A C 1
ATOM 814 O O . TYR A 1 101 ? 16.112 -3.893 1.888 1.00 94.62 101 TYR A O 1
ATOM 822 N N . GLN A 1 102 ? 13.865 -3.783 2.019 1.00 92.38 102 GLN A N 1
ATOM 823 C CA . GLN A 1 102 ? 13.606 -5.116 1.461 1.00 92.38 102 GLN A CA 1
ATOM 824 C C . GLN A 1 102 ? 14.310 -5.321 0.109 1.00 92.38 102 GLN A C 1
ATOM 826 O O . GLN A 1 102 ? 14.990 -6.324 -0.086 1.00 92.38 102 GLN A O 1
ATOM 831 N N . ILE A 1 103 ? 14.227 -4.340 -0.798 1.00 91.94 103 ILE A N 1
ATOM 832 C CA . ILE A 1 103 ? 14.879 -4.405 -2.114 1.00 91.94 103 ILE A CA 1
ATOM 833 C C . ILE A 1 103 ? 16.409 -4.398 -2.010 1.00 91.94 103 ILE A C 1
ATOM 835 O O . ILE A 1 103 ? 17.066 -5.162 -2.709 1.00 91.94 103 ILE A O 1
ATOM 839 N N . ILE A 1 104 ? 16.995 -3.556 -1.152 1.00 93.31 104 ILE A N 1
ATOM 840 C CA . ILE A 1 104 ? 18.456 -3.497 -0.958 1.00 93.31 104 ILE A CA 1
ATOM 841 C C . ILE A 1 104 ? 18.982 -4.794 -0.326 1.00 93.31 104 ILE A C 1
ATOM 843 O O . ILE A 1 104 ? 20.120 -5.184 -0.581 1.00 93.31 104 ILE A O 1
ATOM 847 N N . SER A 1 105 ? 18.162 -5.459 0.487 1.00 92.00 105 SER A N 1
ATOM 848 C CA . SER A 1 105 ? 18.487 -6.749 1.092 1.00 92.00 105 SER A CA 1
ATOM 849 C C . SER A 1 105 ? 18.403 -7.929 0.120 1.00 92.00 105 SER A C 1
ATOM 851 O O . SER A 1 105 ? 18.973 -8.972 0.427 1.00 92.00 105 SER A O 1
ATOM 853 N N . CYS A 1 106 ? 17.744 -7.780 -1.034 1.00 92.25 106 CYS A N 1
ATOM 854 C CA . CYS A 1 106 ? 17.646 -8.842 -2.033 1.00 92.25 106 CYS A CA 1
ATOM 855 C C . CYS A 1 106 ? 18.998 -9.072 -2.730 1.00 92.25 106 CYS A C 1
ATOM 857 O O . CYS A 1 106 ? 19.591 -8.152 -3.297 1.00 92.25 106 CYS A O 1
ATOM 859 N N . MET A 1 107 ? 19.465 -10.318 -2.740 1.00 91.06 107 MET A N 1
ATOM 860 C CA . MET A 1 107 ? 20.703 -10.757 -3.396 1.00 91.06 107 MET A CA 1
ATOM 861 C C . MET A 1 107 ? 20.473 -11.299 -4.805 1.00 91.06 107 MET A C 1
ATOM 863 O O . MET A 1 107 ? 21.418 -11.436 -5.586 1.00 91.06 107 MET A O 1
ATOM 867 N N . SER A 1 108 ? 19.217 -11.553 -5.163 1.00 91.31 108 SER A N 1
ATOM 868 C CA . SER A 1 108 ? 18.812 -11.983 -6.493 1.00 91.31 108 SER A CA 1
ATOM 869 C C . SER A 1 108 ? 17.475 -11.354 -6.910 1.00 91.31 108 SER A C 1
ATOM 871 O O . SER A 1 108 ? 16.667 -10.984 -6.060 1.00 91.31 108 SER A O 1
ATOM 873 N N . PRO A 1 109 ? 17.185 -11.239 -8.221 1.00 84.69 109 PRO A N 1
ATOM 874 C CA . PRO A 1 109 ? 15.897 -10.721 -8.693 1.00 84.69 109 PRO A CA 1
ATOM 875 C C . PRO A 1 109 ? 14.691 -11.564 -8.259 1.00 84.69 109 PRO A C 1
ATOM 877 O O . PRO A 1 109 ? 13.584 -11.040 -8.180 1.00 84.69 109 PRO A O 1
ATOM 880 N N . GLN A 1 110 ? 14.897 -12.858 -7.996 1.00 89.12 110 GLN A N 1
ATOM 881 C CA . GLN A 1 110 ? 13.843 -13.764 -7.545 1.00 89.12 110 GLN A CA 1
ATOM 882 C C . GLN A 1 110 ? 13.341 -13.375 -6.149 1.00 89.12 110 GLN A C 1
ATOM 884 O O . GLN A 1 110 ? 12.136 -13.356 -5.923 1.00 89.12 110 GLN A O 1
ATOM 889 N N . GLU A 1 111 ? 14.246 -12.944 -5.267 1.00 90.75 111 GLU A N 1
ATOM 890 C CA . GLU A 1 111 ? 13.904 -12.525 -3.903 1.00 90.75 111 GLU A CA 1
ATOM 891 C C . GLU A 1 111 ? 12.954 -11.320 -3.876 1.00 90.75 111 GLU A C 1
ATOM 893 O O . GLU A 1 111 ? 12.151 -11.192 -2.961 1.00 90.75 111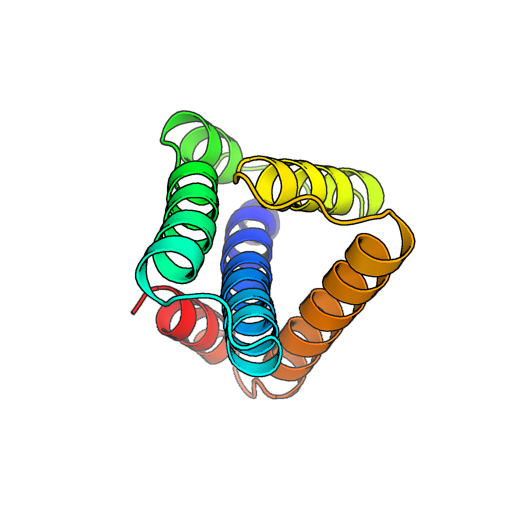 GLU A O 1
ATOM 898 N N . VAL A 1 112 ? 12.954 -10.468 -4.908 1.00 87.00 112 VAL A N 1
ATOM 899 C CA . VAL A 1 112 ? 11.977 -9.369 -5.029 1.00 87.00 112 VAL A CA 1
ATOM 900 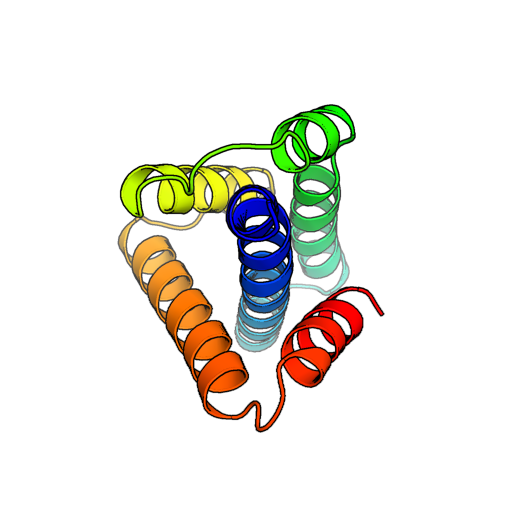C C . VAL A 1 112 ? 10.549 -9.908 -5.185 1.00 87.00 112 VAL A C 1
ATOM 902 O O . VAL A 1 112 ? 9.587 -9.337 -4.661 1.00 87.00 112 VAL A O 1
ATOM 905 N N . ILE A 1 113 ? 10.398 -11.019 -5.906 1.00 88.50 113 ILE A N 1
ATOM 906 C CA . ILE A 1 113 ? 9.114 -11.706 -6.044 1.00 88.50 113 ILE A CA 1
ATOM 907 C C . ILE A 1 113 ? 8.755 -12.406 -4.734 1.00 88.50 113 ILE A C 1
ATOM 909 O O . ILE A 1 113 ? 7.601 -12.326 -4.325 1.00 88.50 113 ILE A O 1
ATOM 913 N N . ASP A 1 114 ? 9.730 -12.996 -4.042 1.00 89.88 114 ASP A N 1
ATOM 914 C CA . ASP A 1 114 ? 9.509 -13.643 -2.744 1.00 89.88 114 ASP A CA 1
ATOM 915 C C . ASP A 1 114 ? 9.046 -12.632 -1.680 1.00 89.88 114 ASP A C 1
ATOM 917 O O . ASP A 1 114 ? 8.110 -12.901 -0.934 1.00 89.88 114 ASP A O 1
ATOM 921 N N . VAL A 1 115 ? 9.614 -11.420 -1.663 1.00 89.50 115 VAL A N 1
ATOM 922 C CA . VAL A 1 115 ? 9.124 -10.310 -0.825 1.00 89.50 115 VAL A CA 1
ATOM 923 C C . VAL A 1 115 ? 7.667 -9.981 -1.154 1.00 89.50 115 VAL A C 1
ATOM 925 O O . VAL A 1 115 ? 6.856 -9.811 -0.249 1.00 89.50 115 VAL A O 1
ATOM 928 N N . THR A 1 116 ? 7.315 -9.950 -2.441 1.00 88.38 116 THR A N 1
ATOM 929 C CA . THR A 1 116 ? 5.927 -9.711 -2.868 1.00 88.38 116 THR A CA 1
ATOM 930 C C . THR A 1 116 ? 5.001 -10.835 -2.405 1.00 88.38 116 THR A C 1
ATOM 932 O O . THR A 1 116 ? 3.885 -10.559 -1.976 1.00 88.38 116 THR A O 1
ATOM 935 N N . HIS A 1 117 ? 5.462 -12.087 -2.458 1.00 88.06 117 HIS A N 1
ATOM 936 C CA . HIS A 1 117 ? 4.717 -13.255 -1.988 1.00 88.06 117 HIS A CA 1
ATOM 937 C C . HIS A 1 117 ? 4.457 -13.187 -0.479 1.00 88.06 117 HIS A C 1
ATOM 939 O O . HIS A 1 117 ? 3.332 -13.404 -0.047 1.00 88.06 117 HIS A O 1
ATOM 945 N N . ASN A 1 118 ? 5.455 -12.771 0.305 1.00 88.19 118 ASN A N 1
ATOM 946 C CA . ASN A 1 118 ? 5.315 -12.604 1.755 1.00 88.19 118 ASN A CA 1
ATOM 947 C C . ASN A 1 118 ? 4.242 -11.576 2.153 1.00 88.19 118 ASN A C 1
ATOM 949 O O . ASN A 1 118 ? 3.701 -11.667 3.246 1.00 88.19 118 ASN A O 1
ATOM 953 N N . HIS A 1 119 ? 3.949 -10.585 1.303 1.00 85.38 119 HIS A N 1
ATOM 954 C CA . HIS A 1 119 ? 2.875 -9.607 1.549 1.00 85.38 119 HIS A CA 1
ATOM 955 C C . HIS A 1 119 ? 1.490 -10.090 1.087 1.00 85.38 119 HIS A C 1
ATOM 957 O O . HIS A 1 119 ? 0.491 -9.415 1.346 1.00 85.38 119 HIS A O 1
ATOM 963 N N . LEU A 1 120 ? 1.429 -11.200 0.346 1.00 82.19 120 LEU A N 1
ATOM 964 C CA . LEU A 1 120 ? 0.194 -11.799 -0.165 1.00 82.19 120 LEU A CA 1
ATOM 965 C C . LEU A 1 120 ? -0.293 -12.986 0.679 1.00 82.19 120 LEU A C 1
ATOM 967 O O . LEU A 1 120 ? -1.496 -13.258 0.650 1.00 82.19 120 LEU A O 1
ATOM 971 N N . ASP A 1 121 ? 0.618 -13.666 1.378 1.00 73.00 121 ASP A N 1
ATOM 972 C CA . ASP A 1 121 ? 0.333 -14.752 2.331 1.00 73.00 121 ASP A CA 1
ATOM 973 C C . ASP A 1 121 ? -0.237 -14.236 3.665 1.00 73.00 121 ASP A C 1
ATOM 975 O O . ASP A 1 121 ? -1.174 -14.888 4.189 1.00 73.00 121 ASP A O 1
#

InterPro domains:
  IPR019332 Organic solute carrier protein 1 [PF10188] (18-121)
  IPR019332 Organic solute carrier protein 1 [PTHR21439] (4-121)

pLDDT: mean 92.3, std 5.49, range [56.81, 97.56]

Organism: NCBI:txid141414

Foldseek 3Di:
DVQLLVQVLLLLQLLLLLLVVQLVVCVVVVPPPVLSVQQSCQLVCVSVPPVNVVVSRPRHHDDDPVVSLVVVVCSNVSGPDDDDPVRSVVSSVSSVVVLVVQVVPDPDPVSSVVSSVVSVD

Sequence (121 aa):
AGQLMTMPVLIVNMGGEMVYILEQRLQAQKIPDAKGQKVLNDVVRTMYYHRFIEELFKSQEMYSIASTRQIFDRLAHSSIMRLNESSMDKLFDLMAMGFKYQIISCMSPQEVIDVTHNHLD

Radius of gyration: 14.51 Å; chains: 1; bounding box: 34×30×44 Å

Secondary structure (DSSP, 8-state):
-GGGGHHHHHHHHHHHHHHHHHHHHHHHTT--HHHHHHHHHHHHHHHT-HHHHHHHTSS-PPPPHHHHHHHHHHHHTTSS----HHHHHHHHHHHHHHHHHHHHH-SSHHHHHHHHHHTT-